Protein AF-A0A956C1G3-F1 (afdb_monomer)

Sequence (113 aa):
MAQVSRRRVLLGAAAVPLWACRDRAPTPSTGAPLPESSEARAVTRVVAAVGTREGAGVKLVRTIGSRELSMVDPFLLLDEMRSSDPRDYEPGFPRHPHRGFETVTYVIAGAVE

Secondary structure (DSSP, 8-state):
-------------------------------PPP----SPPPP------EEEEETTTEEEEE-TTSSSS--BTTB---EE---S-GGGTTT---S----SS------SSS---

Structure (mmCIF, N/CA/C/O backbone):
data_AF-A0A956C1G3-F1
#
_entry.id   AF-A0A956C1G3-F1
#
loop_
_atom_site.group_PDB
_atom_site.id
_atom_site.type_symbol
_atom_site.label_atom_id
_atom_site.label_alt_id
_atom_site.label_comp_id
_atom_site.label_asym_id
_atom_site.label_entity_id
_atom_site.label_seq_id
_atom_site.pdbx_PDB_ins_code
_atom_sit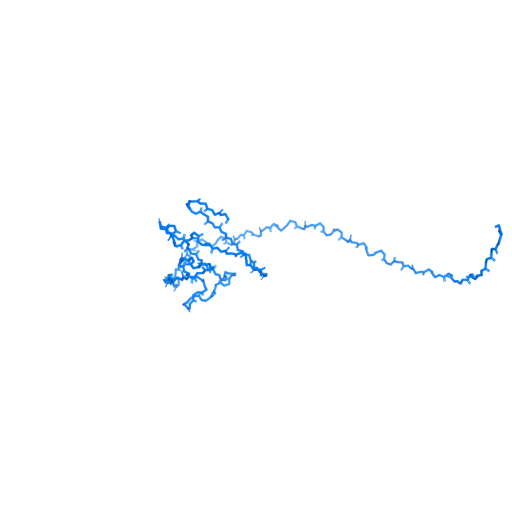e.Cartn_x
_atom_site.Cartn_y
_atom_site.Cartn_z
_atom_site.occupancy
_atom_site.B_iso_or_equiv
_atom_site.auth_seq_id
_atom_site.auth_comp_id
_atom_site.auth_asym_id
_atom_site.auth_atom_id
_atom_site.pdbx_PDB_model_num
ATOM 1 N N . MET A 1 1 ? 40.238 64.559 8.106 1.00 38.50 1 MET A N 1
ATOM 2 C CA . MET A 1 1 ? 40.568 64.914 9.505 1.00 38.50 1 MET A CA 1
ATOM 3 C C . MET A 1 1 ? 39.413 65.727 10.078 1.00 38.50 1 MET A C 1
ATOM 5 O O . MET A 1 1 ? 39.010 66.649 9.389 1.00 38.50 1 MET A O 1
ATOM 9 N N . ALA A 1 2 ? 38.952 65.384 11.296 1.00 36.88 2 ALA A N 1
ATOM 10 C CA . ALA A 1 2 ? 38.057 66.156 12.190 1.00 36.88 2 ALA A CA 1
ATOM 11 C C . ALA A 1 2 ? 36.611 66.427 11.681 1.00 36.88 2 ALA A C 1
ATOM 13 O O . ALA A 1 2 ? 36.400 66.608 10.495 1.00 36.88 2 ALA A O 1
ATOM 14 N N . GLN A 1 3 ? 35.532 66.499 12.469 1.00 34.06 3 GLN A N 1
ATOM 15 C CA . GLN A 1 3 ? 35.232 66.201 13.874 1.00 34.06 3 GLN A CA 1
ATOM 16 C C . GLN A 1 3 ? 33.686 66.185 14.028 1.00 34.06 3 GLN A C 1
ATOM 18 O O . GLN A 1 3 ? 33.016 67.081 13.534 1.00 34.06 3 GLN A O 1
ATOM 23 N N . VAL A 1 4 ? 33.167 65.200 14.770 1.00 36.75 4 VAL A N 1
ATOM 24 C CA . VAL A 1 4 ? 32.222 65.313 15.909 1.00 36.75 4 VAL A CA 1
ATOM 25 C C . VAL A 1 4 ? 30.790 65.893 15.747 1.00 36.75 4 VAL A C 1
ATOM 27 O O . VAL A 1 4 ? 30.563 67.087 15.607 1.00 36.75 4 VAL A O 1
ATOM 30 N N . SER A 1 5 ? 29.857 64.982 16.080 1.00 46.06 5 SER A N 1
ATOM 31 C CA . SER A 1 5 ? 28.678 65.095 16.968 1.00 46.06 5 SER A CA 1
ATOM 32 C C . SER A 1 5 ? 27.379 65.703 16.455 1.00 46.06 5 SER A C 1
ATOM 34 O O . SER A 1 5 ? 27.308 66.880 16.110 1.00 46.06 5 SER A O 1
ATOM 36 N N . ARG A 1 6 ? 26.297 64.937 16.677 1.00 54.62 6 ARG A N 1
ATOM 37 C CA . ARG A 1 6 ? 25.186 65.404 17.521 1.00 54.62 6 ARG A CA 1
ATOM 38 C C . ARG A 1 6 ? 24.296 64.263 18.036 1.00 54.62 6 ARG A C 1
ATOM 40 O O . ARG A 1 6 ? 23.780 63.475 17.259 1.00 54.62 6 ARG A O 1
ATOM 47 N N . ARG A 1 7 ? 24.034 64.354 19.349 1.00 56.62 7 ARG A N 1
ATOM 48 C CA . ARG A 1 7 ? 22.801 63.993 20.090 1.00 56.62 7 ARG A CA 1
ATOM 49 C C . ARG A 1 7 ? 22.728 62.622 20.785 1.00 56.62 7 ARG A C 1
ATOM 51 O O . ARG A 1 7 ? 22.243 61.637 20.251 1.00 56.62 7 ARG A O 1
ATOM 58 N N . ARG A 1 8 ? 23.092 62.669 22.079 1.00 53.91 8 ARG A N 1
ATOM 59 C CA . ARG A 1 8 ? 22.458 61.946 23.202 1.00 53.91 8 ARG A CA 1
ATOM 60 C C . ARG A 1 8 ? 20.942 61.861 23.020 1.00 53.91 8 ARG A C 1
ATOM 62 O O . ARG A 1 8 ? 20.353 62.930 22.905 1.00 53.91 8 ARG A O 1
ATOM 69 N N . VAL A 1 9 ? 20.341 60.682 23.201 1.00 45.88 9 VAL A N 1
ATOM 70 C CA . VAL A 1 9 ? 19.003 60.534 23.802 1.00 45.88 9 VAL A CA 1
ATOM 71 C C . VAL A 1 9 ? 18.894 59.171 24.519 1.00 45.88 9 VAL A C 1
ATOM 73 O O . VAL A 1 9 ? 18.952 58.124 23.892 1.00 45.88 9 VAL A O 1
ATOM 76 N N . LEU A 1 10 ? 18.718 59.282 25.839 1.00 47.81 10 LEU A N 1
ATOM 77 C CA . LEU A 1 10 ? 17.990 58.440 26.802 1.00 47.81 10 LEU A CA 1
ATOM 78 C C . LEU A 1 10 ? 18.461 57.025 27.180 1.00 47.81 10 LEU A C 1
ATOM 80 O O . LEU A 1 10 ? 18.467 56.077 26.403 1.00 47.81 10 LEU A O 1
ATOM 84 N N . LEU A 1 11 ? 18.710 56.922 28.492 1.00 48.53 11 LEU A N 1
ATOM 85 C CA . LEU A 1 11 ? 18.574 55.723 29.304 1.00 48.53 11 LEU A CA 1
ATOM 86 C C . LEU A 1 11 ? 17.220 55.054 29.035 1.00 48.53 11 LEU A C 1
ATOM 88 O O . LEU A 1 11 ? 16.172 55.666 29.226 1.00 48.53 11 LEU A O 1
ATOM 92 N N . GLY A 1 12 ? 17.263 53.772 28.698 1.00 39.66 12 GLY A N 1
ATOM 93 C CA . GLY A 1 12 ? 16.134 52.864 28.799 1.00 39.66 12 GLY A CA 1
ATOM 94 C C . GLY A 1 12 ? 16.645 51.553 29.368 1.00 39.66 12 GLY A C 1
ATOM 95 O O . GLY A 1 12 ? 17.164 50.720 28.632 1.00 39.66 12 GLY A O 1
ATOM 96 N N . ALA A 1 13 ? 16.539 51.385 30.684 1.00 57.41 13 ALA A N 1
ATOM 97 C CA . ALA A 1 13 ? 16.666 50.080 31.312 1.00 57.41 13 ALA A CA 1
ATOM 98 C C . ALA A 1 13 ? 15.433 49.254 30.921 1.00 57.41 13 ALA A C 1
ATOM 100 O O . ALA A 1 13 ? 14.436 49.227 31.635 1.00 57.41 13 ALA A O 1
ATOM 101 N N . ALA A 1 14 ? 15.474 48.627 29.748 1.00 52.16 14 ALA A N 1
ATOM 102 C CA . ALA A 1 14 ? 14.562 47.545 29.430 1.00 52.16 14 ALA A CA 1
ATOM 103 C C . ALA A 1 14 ? 15.202 46.271 29.977 1.00 52.16 14 ALA A C 1
ATOM 105 O O . ALA A 1 14 ? 16.160 45.746 29.409 1.00 52.16 14 ALA A O 1
ATOM 106 N N . ALA A 1 15 ? 14.703 45.814 31.124 1.00 54.88 15 ALA A N 1
ATOM 107 C CA . ALA A 1 15 ? 14.931 44.457 31.580 1.00 54.88 15 ALA A CA 1
ATOM 108 C C . ALA A 1 15 ? 14.485 43.524 30.450 1.00 54.88 15 ALA A C 1
ATOM 110 O O . ALA A 1 15 ? 13.295 43.392 30.178 1.00 54.88 15 ALA A O 1
ATOM 111 N N . VAL A 1 16 ? 15.450 42.938 29.746 1.00 53.09 16 VAL A N 1
ATOM 112 C CA . 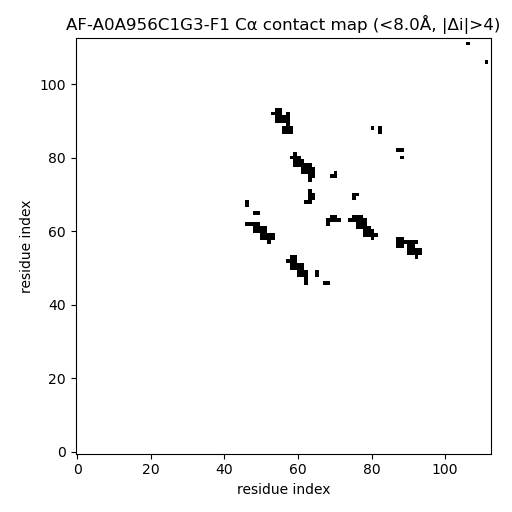VAL A 1 16 ? 15.194 41.828 28.837 1.00 53.09 16 VAL A CA 1
ATOM 113 C C . VAL A 1 16 ? 14.723 40.694 29.741 1.00 53.09 16 VAL A C 1
ATOM 115 O O . VAL A 1 16 ? 15.515 40.253 30.581 1.00 53.09 16 VAL A O 1
ATOM 118 N N . PRO A 1 17 ? 13.469 40.217 29.653 1.00 53.16 17 PRO A N 1
ATOM 119 C CA . PRO A 1 17 ? 13.177 38.925 30.227 1.00 53.16 17 PRO A CA 1
ATOM 120 C C . PRO A 1 17 ? 14.039 37.950 29.433 1.00 53.16 17 PRO A C 1
ATOM 122 O O . PRO A 1 17 ? 13.788 37.685 28.258 1.00 53.16 17 PRO A O 1
ATOM 125 N N . LEU A 1 18 ? 15.113 37.475 30.062 1.00 52.44 18 LEU A N 1
ATOM 126 C CA . LEU A 1 18 ? 15.769 36.244 29.669 1.00 52.44 18 LEU A CA 1
ATOM 127 C C . LEU A 1 18 ? 14.673 35.188 29.732 1.00 52.44 18 LEU A C 1
ATOM 129 O O . LEU A 1 18 ? 14.379 34.628 30.788 1.00 52.44 18 LEU A O 1
ATOM 133 N N . TRP A 1 19 ? 14.017 34.966 28.596 1.00 52.97 19 TRP A N 1
ATOM 134 C CA . TRP A 1 19 ? 13.287 33.746 28.352 1.00 52.97 19 TRP A CA 1
ATOM 135 C C . TRP A 1 19 ? 14.361 32.671 28.333 1.00 52.97 19 TRP A C 1
ATOM 137 O O . TRP A 1 19 ? 1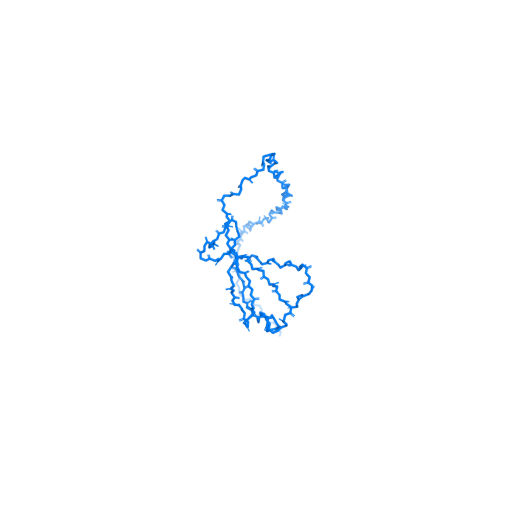4.944 32.355 27.300 1.00 52.97 19 TRP A O 1
ATOM 147 N N . ALA A 1 20 ? 14.709 32.190 29.524 1.00 54.91 20 ALA A N 1
ATOM 148 C CA . ALA A 1 20 ? 15.444 30.962 29.660 1.00 54.91 20 ALA A CA 1
ATOM 149 C C . ALA A 1 20 ? 14.606 29.938 28.897 1.00 54.91 20 ALA A C 1
ATOM 151 O O . ALA A 1 20 ? 13.488 29.612 29.314 1.00 54.91 20 ALA A O 1
ATOM 152 N N . CYS A 1 21 ? 15.116 29.495 27.745 1.00 54.25 21 CYS A N 1
ATOM 153 C CA . CYS A 1 21 ? 14.769 28.195 27.210 1.00 54.25 21 CYS A CA 1
ATOM 154 C C . CYS A 1 21 ? 14.986 27.249 28.376 1.00 54.25 21 CYS A C 1
ATOM 156 O O . CYS A 1 21 ? 16.110 26.929 28.750 1.00 54.25 21 CYS A O 1
ATOM 158 N N . ARG A 1 22 ? 13.891 26.910 29.048 1.00 59.12 22 ARG A N 1
ATOM 159 C CA . ARG A 1 22 ? 13.885 25.805 29.974 1.00 59.12 22 ARG A CA 1
ATOM 160 C C . ARG A 1 22 ? 14.238 24.643 29.068 1.00 59.12 22 ARG A C 1
ATOM 162 O O . ARG A 1 22 ? 13.411 24.276 28.233 1.00 59.12 22 ARG A O 1
ATOM 169 N N . ASP A 1 23 ? 15.463 24.147 29.184 1.00 51.31 23 ASP A N 1
ATOM 170 C CA . ASP A 1 23 ? 15.843 22.848 28.663 1.00 51.31 23 ASP A CA 1
ATOM 171 C C . ASP A 1 23 ? 14.876 21.863 29.310 1.00 51.31 23 ASP A C 1
ATOM 173 O O . ASP A 1 23 ? 15.082 21.349 30.411 1.00 51.31 23 ASP A O 1
ATOM 177 N N . ARG A 1 24 ? 13.720 21.672 28.676 1.00 57.34 24 ARG A N 1
ATOM 178 C CA . ARG A 1 24 ? 12.868 20.546 28.970 1.00 57.34 24 ARG A CA 1
ATOM 179 C C . ARG A 1 24 ? 13.633 19.396 28.355 1.00 57.34 24 ARG A C 1
ATOM 181 O O . ARG A 1 24 ? 13.435 19.077 27.187 1.00 57.34 24 ARG A O 1
ATOM 188 N N . ALA A 1 25 ? 14.557 18.843 29.139 1.00 58.03 25 ALA A N 1
ATOM 189 C CA . ALA A 1 25 ? 15.120 17.541 28.859 1.00 58.03 25 ALA A CA 1
ATOM 190 C C . ALA A 1 25 ? 13.947 16.644 28.433 1.00 58.03 25 ALA A C 1
ATOM 192 O O . ALA A 1 25 ? 12.899 16.687 29.099 1.00 58.03 25 ALA A O 1
ATOM 193 N N . PRO A 1 26 ? 14.056 15.919 27.307 1.00 57.41 26 PRO A N 1
ATOM 194 C CA . PRO A 1 26 ? 13.025 14.974 26.931 1.00 57.41 26 PRO A CA 1
ATOM 195 C C . PRO A 1 26 ? 12.823 14.066 28.139 1.00 57.41 26 PRO A C 1
ATOM 197 O O . PRO A 1 26 ? 13.755 13.414 28.610 1.00 57.41 26 PRO A O 1
ATOM 200 N N . THR A 1 27 ? 11.617 14.096 28.705 1.00 54.41 27 THR A N 1
ATOM 201 C CA . THR A 1 27 ? 11.232 13.042 29.633 1.00 54.41 27 THR A CA 1
ATOM 202 C C . THR A 1 27 ? 11.345 11.764 28.815 1.00 54.41 27 THR A C 1
ATOM 204 O O . THR A 1 27 ? 10.794 11.731 27.711 1.00 54.41 27 THR A O 1
ATOM 207 N N . PRO A 1 28 ? 12.095 10.743 29.265 1.00 54.44 28 PRO A N 1
ATOM 208 C CA . PRO A 1 28 ? 11.984 9.450 28.629 1.00 54.44 28 PRO A CA 1
ATOM 209 C C . PRO A 1 28 ? 10.506 9.095 28.734 1.00 54.44 28 PRO A C 1
ATOM 211 O O . PRO A 1 28 ? 9.971 8.956 29.835 1.00 54.44 28 PRO A O 1
ATOM 214 N N . SER A 1 29 ? 9.815 9.042 27.597 1.00 58.38 29 SER A N 1
ATOM 215 C CA . SER A 1 29 ? 8.535 8.367 27.529 1.00 58.38 29 SER A CA 1
ATOM 216 C C . SER A 1 29 ? 8.864 6.908 27.801 1.00 58.38 29 SER A C 1
ATOM 218 O O . SER A 1 29 ? 9.155 6.141 26.885 1.00 58.38 29 SER A O 1
ATOM 220 N N . THR A 1 30 ? 8.919 6.539 29.078 1.00 59.62 30 THR A N 1
ATOM 221 C CA . THR A 1 30 ? 8.741 5.162 29.497 1.00 59.62 30 THR A CA 1
ATOM 222 C C . THR A 1 30 ? 7.406 4.782 28.891 1.00 59.62 30 THR A C 1
ATOM 224 O O . THR A 1 30 ? 6.365 5.226 29.377 1.00 59.62 30 THR A O 1
ATOM 227 N N . GLY A 1 31 ? 7.444 4.100 27.744 1.00 60.00 31 GLY A N 1
ATOM 228 C CA . GLY A 1 31 ? 6.249 3.566 27.120 1.00 60.00 31 GLY A CA 1
ATOM 229 C C . GLY A 1 31 ? 5.531 2.800 28.212 1.00 60.00 31 GLY A C 1
ATOM 230 O O . GLY A 1 31 ? 6.105 1.874 28.787 1.00 60.00 31 GLY A O 1
ATOM 231 N N . ALA A 1 32 ? 4.340 3.266 28.584 1.00 62.22 32 ALA A N 1
ATOM 232 C CA . ALA A 1 32 ? 3.502 2.513 29.494 1.00 62.22 32 ALA A CA 1
ATOM 233 C C . ALA A 1 32 ? 3.421 1.083 28.935 1.00 62.22 32 ALA A C 1
ATOM 235 O O . ALA A 1 32 ? 3.286 0.943 27.712 1.00 62.22 32 ALA A O 1
ATOM 236 N N . PRO A 1 33 ? 3.554 0.040 29.773 1.00 62.91 33 PRO A N 1
ATOM 237 C CA . PRO A 1 33 ? 3.393 -1.327 29.310 1.00 62.91 33 PRO A CA 1
ATOM 238 C C . PRO A 1 33 ? 2.088 -1.406 28.523 1.00 62.91 33 PRO A C 1
ATOM 240 O O . PRO A 1 33 ? 1.043 -0.971 29.020 1.00 62.91 33 PRO A O 1
ATOM 243 N N . LEU A 1 34 ? 2.158 -1.879 27.275 1.00 67.12 34 LEU A N 1
ATOM 244 C CA . LEU A 1 34 ? 0.948 -2.143 26.508 1.00 67.12 34 LEU A CA 1
ATOM 245 C C . LEU A 1 34 ? 0.086 -3.078 27.364 1.00 67.12 34 LEU A C 1
ATOM 247 O O . LEU A 1 34 ? 0.636 -4.012 27.948 1.00 67.12 34 LEU A O 1
ATOM 251 N N . PRO A 1 35 ? -1.223 -2.818 27.511 1.00 65.25 35 PRO A N 1
ATOM 252 C CA . PRO A 1 35 ? -2.071 -3.667 28.328 1.00 65.25 35 PRO A CA 1
ATOM 253 C C . PRO A 1 35 ? -1.968 -5.101 27.803 1.00 65.25 35 PRO A C 1
ATOM 255 O O . PRO A 1 35 ? -2.397 -5.385 26.684 1.00 65.25 35 PRO A O 1
ATOM 258 N N . GLU A 1 36 ? -1.374 -5.993 28.595 1.00 67.69 36 GLU A N 1
ATOM 259 C CA . GLU A 1 36 ? -1.320 -7.417 28.281 1.00 67.69 36 GLU A CA 1
ATOM 260 C C . GLU A 1 36 ? -2.720 -8.003 28.492 1.00 67.69 36 GLU A C 1
ATOM 262 O O . GLU A 1 36 ? -3.061 -8.523 29.552 1.00 67.69 36 GLU A O 1
ATOM 267 N N . SER A 1 37 ? -3.587 -7.852 27.487 1.00 71.56 37 SER A N 1
ATOM 268 C CA . SER A 1 37 ? -4.874 -8.540 27.463 1.00 71.56 37 SER A CA 1
ATOM 269 C C . SER A 1 37 ? -4.624 -10.013 27.145 1.00 71.56 37 SER A C 1
ATOM 271 O O . SER A 1 37 ? -4.289 -10.348 26.010 1.00 71.56 37 SER A O 1
ATOM 273 N N . SER A 1 38 ? -4.787 -10.888 28.140 1.00 74.25 38 SER A N 1
ATOM 274 C CA . SER A 1 38 ? -4.563 -12.337 28.018 1.00 74.25 38 SER A CA 1
ATOM 275 C C . SER A 1 38 ? -5.672 -13.088 27.271 1.00 74.25 38 SER A C 1
ATOM 277 O O . SER A 1 38 ? -5.618 -14.311 27.166 1.00 74.25 38 SER A O 1
ATOM 279 N N . GLU A 1 39 ? -6.691 -12.389 26.771 1.00 84.69 39 GLU A N 1
ATOM 280 C CA . GLU A 1 39 ? -7.744 -12.975 25.943 1.00 84.69 39 GLU A CA 1
ATOM 281 C C . GLU A 1 39 ? -7.505 -12.641 24.470 1.00 84.69 39 GLU A C 1
ATOM 283 O O . GLU A 1 39 ? -7.272 -11.487 24.095 1.00 84.69 39 GLU A O 1
ATOM 288 N N . ALA A 1 40 ? -7.564 -13.665 23.617 1.00 88.50 40 ALA A N 1
ATOM 289 C CA . ALA A 1 40 ? -7.441 -13.485 22.180 1.00 88.50 40 ALA A CA 1
ATOM 290 C C . ALA A 1 40 ? -8.619 -12.652 21.658 1.00 88.50 40 ALA A C 1
ATOM 292 O O . ALA A 1 40 ? -9.786 -12.975 21.888 1.00 88.50 40 ALA A O 1
ATOM 293 N N . ARG A 1 41 ? -8.322 -11.583 20.916 1.00 91.44 41 ARG A N 1
ATOM 294 C CA . ARG A 1 41 ? -9.358 -10.781 20.260 1.00 91.44 41 ARG A CA 1
ATOM 295 C C . ARG A 1 41 ? -10.025 -11.610 19.162 1.00 91.44 41 ARG A C 1
ATOM 297 O O . ARG A 1 41 ? -9.341 -12.157 18.299 1.00 91.44 41 ARG A O 1
ATOM 304 N N . ALA A 1 42 ? -11.354 -11.669 19.173 1.00 94.31 42 ALA A N 1
ATOM 305 C CA . ALA A 1 42 ? -12.113 -12.300 18.100 1.00 94.31 42 ALA A CA 1
ATOM 306 C C . ALA A 1 42 ? -12.058 -11.454 16.817 1.00 94.31 42 ALA A C 1
ATOM 308 O O . ALA A 1 42 ? -12.103 -10.222 16.864 1.00 94.31 42 ALA A O 1
ATOM 309 N N . VAL A 1 43 ? -12.000 -12.119 15.660 1.00 95.12 43 VAL A N 1
ATOM 310 C CA . VAL A 1 43 ? -12.108 -11.454 14.355 1.00 95.12 43 VAL A CA 1
ATOM 311 C C . VAL A 1 43 ? -13.539 -10.957 14.177 1.00 95.12 43 VAL A C 1
ATOM 313 O O . VAL A 1 43 ? -14.477 -11.748 14.146 1.00 95.12 43 VAL A O 1
ATOM 316 N N . THR A 1 44 ? -13.711 -9.645 14.045 1.00 94.62 44 THR A N 1
ATOM 317 C CA . THR A 1 44 ? -15.033 -9.026 13.862 1.00 94.62 44 THR A CA 1
ATOM 318 C C . THR A 1 44 ? -15.451 -8.957 12.397 1.00 94.62 44 THR A C 1
ATOM 320 O O . THR A 1 44 ? -16.643 -8.971 12.095 1.00 94.62 44 THR A O 1
ATOM 323 N N . ARG A 1 45 ? -14.484 -8.870 11.476 1.00 94.12 45 ARG A N 1
ATOM 324 C CA . ARG A 1 45 ? -14.733 -8.783 10.036 1.00 94.12 45 ARG A CA 1
ATOM 325 C C . ARG A 1 45 ? -13.532 -9.274 9.236 1.00 94.12 45 ARG A C 1
ATOM 327 O O . ARG A 1 45 ? -12.395 -8.976 9.586 1.00 94.12 45 ARG A O 1
ATOM 334 N N . VAL A 1 46 ? -13.807 -9.961 8.131 1.00 95.50 46 VAL A N 1
ATOM 335 C CA . VAL A 1 46 ? -12.824 -10.309 7.097 1.00 95.50 46 VAL A CA 1
ATOM 336 C C . VAL A 1 46 ? -13.197 -9.537 5.837 1.00 95.50 46 VAL A C 1
ATOM 338 O O . VAL A 1 46 ? -14.362 -9.530 5.447 1.00 95.50 46 VAL A O 1
ATOM 341 N N . VAL A 1 47 ? -12.228 -8.849 5.242 1.00 95.75 47 VAL A N 1
ATOM 342 C CA . VAL A 1 47 ? -12.409 -8.010 4.050 1.00 95.75 47 VAL A CA 1
ATOM 343 C C . VAL A 1 47 ? -11.441 -8.506 2.987 1.00 95.75 47 VAL A C 1
ATOM 345 O O . VAL A 1 47 ? -10.274 -8.753 3.294 1.00 95.75 47 VAL A O 1
ATOM 348 N N . ALA A 1 48 ? -11.918 -8.676 1.755 1.00 96.31 48 ALA A N 1
ATOM 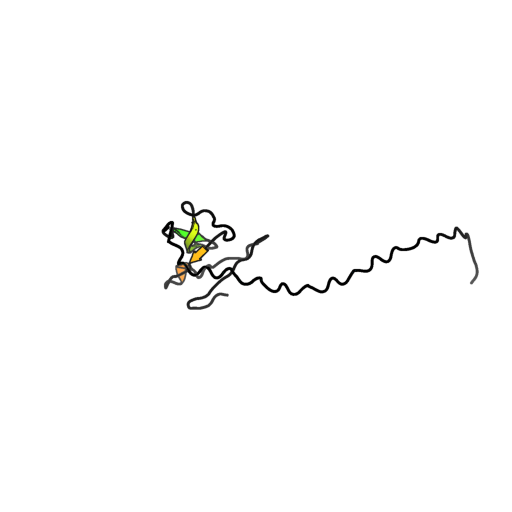349 C CA . ALA A 1 48 ? -11.062 -9.074 0.646 1.00 96.31 48 ALA A CA 1
ATOM 350 C C . ALA A 1 48 ? -10.254 -7.872 0.135 1.00 96.31 48 ALA A C 1
ATOM 352 O O . ALA A 1 48 ? -10.784 -6.769 0.001 1.00 96.31 48 ALA A O 1
ATOM 353 N N . ALA A 1 49 ? -8.977 -8.090 -0.179 1.00 96.88 49 ALA A N 1
ATOM 354 C CA . ALA A 1 49 ? -8.167 -7.077 -0.844 1.00 96.88 49 ALA A CA 1
ATOM 355 C C . ALA A 1 49 ? -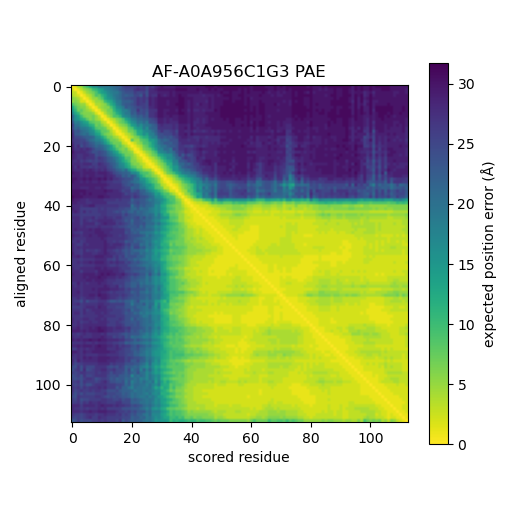8.640 -6.880 -2.294 1.00 96.88 49 ALA A C 1
ATOM 357 O O . ALA A 1 49 ? -9.040 -7.832 -2.969 1.00 96.88 49 ALA A O 1
ATOM 358 N N . VAL A 1 50 ? -8.571 -5.645 -2.787 1.00 97.44 50 VAL A N 1
ATOM 359 C CA . VAL A 1 50 ? -9.059 -5.267 -4.118 1.00 97.44 50 VAL A CA 1
ATOM 360 C C . VAL A 1 50 ? -7.886 -4.914 -5.027 1.00 97.44 50 VAL A C 1
ATOM 362 O O . VAL A 1 50 ? -7.048 -4.078 -4.684 1.00 97.44 50 VAL A O 1
ATOM 365 N N . GLY A 1 51 ? -7.836 -5.528 -6.212 1.00 97.88 51 GLY A N 1
ATOM 366 C CA . GLY A 1 51 ? -6.837 -5.206 -7.233 1.00 97.88 51 GLY A CA 1
ATOM 367 C C . GLY A 1 51 ? -6.921 -3.738 -7.660 1.00 97.88 51 GLY A C 1
ATOM 368 O O . GLY A 1 51 ? -7.988 -3.257 -8.034 1.00 97.88 51 GLY A O 1
ATOM 369 N N . THR A 1 52 ? -5.793 -3.036 -7.599 1.00 97.56 52 THR A N 1
ATOM 370 C CA . THR A 1 52 ? -5.684 -1.588 -7.825 1.00 97.56 52 THR A CA 1
ATOM 371 C C . THR A 1 52 ? -4.446 -1.276 -8.673 1.00 97.56 52 THR A C 1
ATOM 373 O O . THR A 1 52 ? -3.533 -2.097 -8.799 1.00 97.56 52 THR A O 1
ATOM 376 N N . ARG A 1 53 ? -4.434 -0.093 -9.298 1.00 97.38 53 ARG A N 1
ATOM 377 C CA . ARG A 1 53 ? -3.272 0.454 -10.002 1.00 97.38 53 ARG A CA 1
ATOM 378 C C . ARG A 1 53 ? -2.892 1.806 -9.420 1.00 97.38 53 ARG A C 1
ATOM 380 O O . ARG A 1 53 ? -3.775 2.637 -9.241 1.00 97.38 53 ARG A O 1
ATOM 387 N N . GLU A 1 54 ? -1.605 2.020 -9.180 1.00 97.00 54 GLU A N 1
ATOM 388 C CA . GLU A 1 54 ? -1.067 3.261 -8.610 1.00 97.00 54 GLU A CA 1
ATOM 389 C C . GLU A 1 54 ? 0.215 3.707 -9.324 1.00 97.00 54 GLU A C 1
ATOM 391 O O . GLU A 1 54 ? 0.781 2.980 -10.145 1.00 97.00 54 GLU A O 1
ATOM 396 N N . GLY A 1 55 ? 0.672 4.925 -9.025 1.00 95.75 55 GLY A N 1
ATOM 397 C CA . GLY A 1 55 ? 1.912 5.471 -9.578 1.00 95.75 55 GLY A CA 1
ATOM 398 C C . GLY A 1 55 ? 1.904 5.484 -11.108 1.00 95.75 55 GLY A C 1
ATOM 399 O O . GLY A 1 55 ? 0.942 5.929 -11.734 1.00 95.75 55 GLY A O 1
ATOM 400 N N . ALA A 1 56 ? 2.964 4.959 -11.721 1.00 96.88 56 ALA A N 1
ATOM 401 C CA . ALA A 1 56 ? 3.067 4.820 -13.173 1.00 96.88 56 ALA A CA 1
ATOM 402 C C . ALA A 1 56 ? 2.395 3.534 -13.714 1.00 96.88 56 ALA A C 1
ATOM 404 O O . ALA A 1 56 ? 2.808 2.990 -14.735 1.00 96.88 56 ALA A O 1
ATOM 405 N N . GLY A 1 57 ? 1.341 3.047 -13.045 1.00 96.81 57 GLY A N 1
ATOM 406 C CA . GLY A 1 57 ? 0.546 1.888 -13.469 1.00 96.81 57 GLY A CA 1
ATOM 407 C C . GLY A 1 57 ? 0.856 0.582 -12.733 1.00 96.81 57 GLY A C 1
ATOM 408 O O . GLY A 1 57 ? 0.396 -0.478 -13.181 1.00 96.81 57 GLY A O 1
ATOM 409 N N . VAL A 1 58 ? 1.582 0.668 -11.614 1.00 97.50 58 VAL A N 1
ATOM 410 C CA . VAL A 1 58 ? 1.960 -0.456 -10.751 1.00 97.50 58 VAL A CA 1
ATOM 411 C C . VAL A 1 58 ? 0.714 -1.200 -10.293 1.00 97.50 58 VAL A C 1
ATOM 413 O O . VAL A 1 58 ? -0.219 -0.582 -9.782 1.00 97.50 58 VAL A O 1
ATOM 416 N N . LYS A 1 59 ? 0.686 -2.522 -10.474 1.00 97.94 59 LYS A N 1
ATOM 417 C CA . LYS A 1 59 ? -0.384 -3.383 -9.963 1.00 97.94 59 LYS A CA 1
ATOM 418 C C . LYS A 1 59 ? -0.116 -3.740 -8.506 1.00 97.94 59 LYS A C 1
ATOM 420 O O . LYS A 1 59 ? 0.967 -4.202 -8.158 1.00 97.94 59 LYS A O 1
ATOM 425 N N . LEU A 1 60 ? -1.141 -3.595 -7.680 1.00 97.62 60 LEU A N 1
ATOM 426 C CA . LEU A 1 60 ? -1.116 -3.965 -6.270 1.00 97.62 60 LEU A CA 1
ATOM 427 C C . LEU A 1 60 ? -2.501 -4.422 -5.814 1.00 97.62 60 LEU A C 1
ATOM 429 O O . LEU A 1 60 ? -3.484 -4.287 -6.550 1.00 97.62 60 LEU A O 1
ATOM 433 N N . VAL A 1 61 ? -2.596 -4.954 -4.600 1.00 98.00 61 VAL A N 1
ATOM 434 C CA 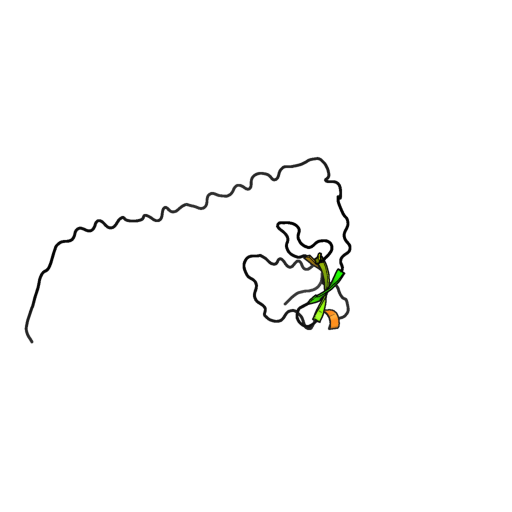. VAL A 1 61 ? -3.881 -5.213 -3.941 1.00 98.00 61 VAL A CA 1
ATOM 435 C C . VAL A 1 61 ? -4.011 -4.329 -2.705 1.00 98.00 61 VAL A C 1
ATOM 437 O O . VAL A 1 61 ? -3.095 -4.255 -1.891 1.00 98.00 61 VAL A O 1
ATOM 440 N N . ARG A 1 62 ? -5.148 -3.641 -2.579 1.00 98.19 62 ARG A N 1
ATOM 441 C CA . ARG A 1 62 ? -5.437 -2.697 -1.493 1.00 98.19 62 ARG A CA 1
ATOM 442 C C . ARG A 1 62 ? -6.442 -3.286 -0.515 1.00 98.19 62 ARG A C 1
ATOM 444 O O . ARG A 1 62 ? -7.499 -3.753 -0.939 1.00 98.19 62 ARG A O 1
ATOM 451 N N . THR A 1 63 ? -6.153 -3.190 0.782 1.00 97.50 63 THR A N 1
ATOM 452 C CA . THR A 1 63 ? -7.073 -3.605 1.856 1.00 97.50 63 THR A CA 1
ATOM 453 C C . THR A 1 63 ? -7.636 -2.394 2.604 1.00 97.50 63 THR A C 1
ATOM 455 O O . THR A 1 63 ? -8.813 -2.065 2.432 1.00 97.50 63 THR A O 1
ATOM 458 N N . ILE A 1 64 ? -6.813 -1.700 3.402 1.00 97.88 64 ILE A N 1
ATOM 459 C CA . ILE A 1 64 ? -7.200 -0.442 4.069 1.00 97.88 64 ILE A CA 1
ATOM 460 C C . ILE A 1 64 ? -7.142 0.687 3.029 1.00 97.88 64 ILE A C 1
ATOM 462 O O . ILE A 1 64 ? -6.210 0.734 2.229 1.00 97.88 64 ILE A O 1
ATOM 466 N N . GLY A 1 65 ? -8.140 1.571 3.021 1.00 96.56 65 GLY A N 1
ATOM 467 C CA . GLY A 1 65 ? -8.327 2.598 1.989 1.00 96.56 65 GLY A CA 1
ATOM 468 C C . GLY A 1 65 ? -9.218 2.141 0.826 1.00 96.56 65 GLY A C 1
ATOM 469 O O . GLY A 1 65 ? -9.421 2.887 -0.131 1.00 96.56 65 GLY A O 1
ATOM 470 N N . SER A 1 66 ? -9.758 0.919 0.888 1.00 96.12 66 SER A N 1
ATOM 471 C CA . SER A 1 66 ? -10.746 0.408 -0.070 1.00 96.12 66 SER A CA 1
ATOM 472 C C . SER A 1 66 ? -12.162 0.900 0.261 1.00 96.12 66 SER A C 1
ATOM 474 O O . SER A 1 66 ? -12.423 1.436 1.337 1.00 96.12 66 SER A O 1
ATOM 476 N N . ARG A 1 67 ? -13.126 0.672 -0.641 1.00 94.75 67 ARG A N 1
ATOM 477 C CA . ARG A 1 67 ? -14.540 1.002 -0.381 1.00 94.75 67 ARG A CA 1
ATOM 478 C C . ARG A 1 67 ? -15.116 0.235 0.817 1.00 94.75 67 ARG A C 1
ATOM 480 O O . ARG A 1 67 ? -15.961 0.773 1.524 1.00 94.75 67 ARG A O 1
ATOM 487 N N . GLU A 1 68 ? -14.689 -1.010 1.028 1.00 94.62 68 GLU A N 1
ATOM 488 C CA . GLU A 1 68 ? -15.192 -1.857 2.119 1.00 94.62 68 GLU A CA 1
ATOM 489 C C . GLU A 1 68 ? -14.535 -1.528 3.466 1.00 94.62 68 GLU A C 1
ATOM 491 O O . GLU A 1 68 ? -15.176 -1.639 4.515 1.00 94.62 68 GLU A O 1
ATOM 496 N N . LEU A 1 69 ? -13.272 -1.094 3.455 1.00 96.19 69 LEU A N 1
ATOM 497 C CA . LEU A 1 69 ? -12.503 -0.718 4.640 1.00 96.19 69 LEU A CA 1
ATOM 498 C C . LEU A 1 69 ? -11.739 0.584 4.372 1.00 96.19 69 LEU A C 1
ATOM 500 O O . LEU A 1 69 ? -10.539 0.575 4.104 1.00 96.19 69 LEU A O 1
ATOM 504 N N . SER A 1 70 ? -12.450 1.709 4.436 1.00 94.50 70 SER A N 1
ATOM 505 C CA . SER A 1 70 ? -11.917 3.018 4.035 1.00 94.50 70 SER A CA 1
ATOM 506 C C . SER A 1 70 ? -10.817 3.552 4.948 1.00 94.50 70 SER A C 1
ATOM 508 O O . SER A 1 70 ? -9.954 4.284 4.485 1.00 94.50 70 SER A O 1
ATOM 510 N N . MET A 1 71 ? -10.856 3.221 6.239 1.00 92.75 71 MET A N 1
ATOM 511 C CA . MET A 1 71 ? -9.886 3.664 7.241 1.00 92.75 71 MET A CA 1
ATOM 512 C C . MET A 1 71 ? -9.983 2.763 8.471 1.00 92.75 71 MET A C 1
ATOM 514 O O . MET A 1 71 ? -11.073 2.297 8.812 1.00 92.75 71 MET A O 1
ATOM 518 N N . VAL A 1 72 ? -8.859 2.555 9.154 1.00 95.94 72 VAL A N 1
ATOM 519 C CA . VAL A 1 72 ? -8.810 1.937 10.482 1.00 95.94 72 VAL A CA 1
ATOM 520 C C . VAL A 1 72 ? -7.870 2.770 11.332 1.00 95.94 72 VAL A C 1
ATOM 522 O O . VAL A 1 72 ? -6.683 2.491 11.330 1.00 95.94 72 VAL A O 1
ATOM 525 N N . ASP A 1 73 ? -8.376 3.793 12.021 1.00 95.88 73 ASP A N 1
ATOM 526 C CA . ASP A 1 73 ? -7.563 4.691 12.858 1.00 95.88 73 ASP A CA 1
ATOM 527 C C . ASP A 1 73 ? -6.578 3.895 13.747 1.00 95.88 73 ASP A C 1
ATOM 529 O O . ASP A 1 73 ? -7.028 2.999 14.475 1.00 95.88 73 ASP A O 1
ATOM 533 N N . PRO A 1 74 ? -5.250 4.136 13.665 1.00 96.12 74 PRO A N 1
ATOM 534 C CA . PRO A 1 74 ? -4.531 5.225 12.963 1.00 96.12 74 PRO A CA 1
ATOM 535 C C . PRO A 1 74 ? -4.035 4.923 11.535 1.00 96.12 74 PRO A C 1
ATOM 537 O O . PRO A 1 74 ? -3.316 5.719 10.933 1.00 96.12 74 PRO A O 1
ATOM 540 N N . PHE A 1 75 ? -4.392 3.778 10.968 1.00 97.56 75 PHE A N 1
ATOM 541 C CA . PHE A 1 75 ? -3.998 3.328 9.636 1.00 97.56 75 PHE A CA 1
ATOM 542 C C . PHE A 1 75 ? -4.907 3.885 8.534 1.00 97.56 75 PHE A C 1
ATOM 544 O O . PHE A 1 75 ? -6.128 3.689 8.518 1.00 97.56 75 PHE A O 1
ATOM 551 N N . LEU A 1 76 ? -4.275 4.542 7.563 1.00 97.31 76 LEU A N 1
ATOM 552 C CA . LEU A 1 76 ? -4.955 5.181 6.438 1.00 97.31 76 LEU A CA 1
ATOM 553 C C . LEU A 1 76 ? -5.047 4.271 5.210 1.00 97.31 76 LEU A C 1
ATOM 555 O O . LEU A 1 76 ? -6.038 4.316 4.487 1.00 97.31 76 LEU A O 1
ATOM 559 N N . LEU A 1 77 ? -4.013 3.466 4.961 1.00 97.69 77 LEU A N 1
ATOM 560 C CA . LEU A 1 77 ? -3.856 2.717 3.720 1.00 97.69 77 LEU A CA 1
ATOM 561 C C . LEU A 1 77 ? -2.953 1.500 3.940 1.00 97.69 77 LEU A C 1
ATOM 563 O O . LEU A 1 77 ? -1.988 1.574 4.700 1.00 97.69 77 LEU A O 1
ATOM 567 N N . LEU A 1 78 ? -3.279 0.384 3.286 1.00 97.94 78 LEU A N 1
ATOM 568 C CA . LEU A 1 78 ? -2.441 -0.813 3.262 1.00 97.94 78 LEU A CA 1
ATOM 569 C C . LEU A 1 78 ? -2.514 -1.460 1.882 1.00 97.94 78 LEU A C 1
ATOM 571 O O . LEU A 1 78 ? -3.566 -1.986 1.503 1.00 97.94 78 LEU A O 1
ATOM 575 N N . ASP A 1 79 ? -1.372 -1.457 1.203 1.00 98.06 79 ASP A N 1
ATOM 576 C CA . ASP A 1 79 ? -1.180 -2.049 -0.114 1.00 98.06 79 ASP A CA 1
ATOM 577 C C . ASP A 1 79 ? -0.169 -3.198 -0.039 1.00 98.06 79 ASP A C 1
ATOM 579 O O . ASP A 1 79 ? 0.868 -3.092 0.616 1.00 98.06 79 ASP A O 1
ATOM 583 N N . GLU A 1 80 ? -0.456 -4.289 -0.746 1.00 97.69 80 GLU A N 1
ATOM 584 C CA . GLU A 1 80 ? 0.500 -5.361 -1.013 1.00 97.69 80 GLU A CA 1
ATOM 585 C C . GLU A 1 80 ? 0.884 -5.340 -2.495 1.00 97.69 80 GLU A C 1
ATOM 587 O O . GLU A 1 80 ? 0.043 -5.461 -3.390 1.00 97.69 80 GLU A O 1
ATOM 592 N N . MET A 1 81 ? 2.185 -5.215 -2.750 1.00 96.19 81 MET A N 1
ATOM 593 C CA . MET A 1 81 ? 2.778 -5.357 -4.075 1.00 96.19 81 MET A CA 1
ATOM 594 C C . MET A 1 81 ? 3.410 -6.740 -4.182 1.00 96.19 81 MET A C 1
ATOM 596 O O . MET A 1 81 ? 4.377 -7.053 -3.488 1.00 96.19 81 MET A O 1
ATOM 600 N N . ARG A 1 82 ? 2.856 -7.577 -5.058 1.00 95.12 82 ARG A N 1
ATOM 601 C CA . ARG A 1 82 ? 3.362 -8.921 -5.334 1.00 95.12 82 ARG A CA 1
ATOM 602 C C . ARG A 1 82 ? 3.119 -9.253 -6.796 1.00 95.12 82 ARG A C 1
ATOM 604 O O . ARG A 1 82 ? 1.977 -9.430 -7.207 1.00 95.12 82 ARG A O 1
ATOM 611 N N . SER A 1 83 ? 4.187 -9.378 -7.571 1.00 94.56 83 SER A N 1
ATOM 612 C CA . SER A 1 83 ? 4.122 -9.930 -8.923 1.00 94.56 83 SER A CA 1
ATOM 613 C C . SER A 1 83 ? 5.448 -10.585 -9.291 1.00 94.56 83 SER A C 1
ATOM 615 O O . SER A 1 83 ? 6.504 -10.183 -8.808 1.00 94.56 83 SER A O 1
ATOM 617 N N . SER A 1 84 ? 5.379 -11.608 -10.139 1.00 94.56 84 SER A N 1
ATOM 618 C CA . SER A 1 84 ? 6.539 -12.209 -10.803 1.00 94.56 84 SER A CA 1
ATOM 619 C C . SER A 1 84 ? 6.809 -11.599 -12.182 1.00 94.56 84 SER A C 1
ATOM 621 O O . SER A 1 84 ? 7.801 -11.954 -12.810 1.00 94.56 84 SER A O 1
ATOM 623 N N . ASP A 1 85 ? 5.917 -10.740 -12.684 1.00 96.81 85 ASP A N 1
ATOM 624 C CA . ASP A 1 85 ? 6.061 -10.051 -13.967 1.00 96.81 85 ASP A CA 1
ATOM 625 C C . ASP A 1 85 ? 6.589 -8.626 -13.733 1.00 96.81 85 ASP A C 1
ATOM 627 O O . ASP A 1 85 ? 5.858 -7.803 -13.174 1.00 96.81 85 ASP A O 1
ATOM 631 N N . PRO A 1 86 ? 7.818 -8.296 -14.173 1.00 95.00 86 PRO A N 1
ATOM 632 C CA . PRO A 1 86 ? 8.392 -6.962 -14.003 1.00 95.00 86 PRO A CA 1
ATOM 633 C C . PRO A 1 86 ? 7.511 -5.839 -14.545 1.00 95.00 86 PRO A C 1
ATOM 635 O O . PRO A 1 86 ? 7.431 -4.770 -13.946 1.00 95.00 86 PRO A O 1
ATOM 638 N N . ARG A 1 87 ? 6.753 -6.100 -15.617 1.00 96.44 87 ARG A N 1
ATOM 639 C CA . ARG A 1 87 ? 5.867 -5.108 -16.247 1.00 96.44 87 ARG A CA 1
ATOM 640 C C . ARG A 1 87 ? 4.766 -4.612 -15.312 1.00 96.44 87 ARG A C 1
ATOM 642 O O . ARG A 1 87 ? 4.152 -3.582 -15.583 1.00 96.44 87 ARG A O 1
ATOM 649 N N . ASP A 1 88 ? 4.497 -5.343 -14.234 1.00 96.75 88 ASP A N 1
ATOM 650 C CA . ASP A 1 88 ? 3.491 -4.981 -13.247 1.00 96.75 88 ASP A CA 1
ATOM 651 C C . ASP A 1 88 ? 3.986 -3.968 -12.213 1.00 96.75 88 ASP A C 1
ATOM 653 O O . ASP A 1 88 ? 3.143 -3.376 -11.545 1.00 96.75 88 ASP A O 1
ATOM 657 N N . TYR A 1 89 ? 5.298 -3.757 -12.057 1.00 94.94 89 TYR A N 1
ATOM 658 C CA . TYR A 1 89 ? 5.843 -2.882 -11.008 1.00 94.94 89 TYR A CA 1
ATOM 659 C C . TYR A 1 89 ? 7.032 -2.013 -11.430 1.00 94.94 89 TYR A C 1
ATOM 661 O O . TYR A 1 89 ? 7.273 -0.994 -10.792 1.00 94.94 89 TYR A O 1
ATOM 669 N N . GLU A 1 90 ? 7.745 -2.363 -12.499 1.00 94.62 90 GLU A N 1
ATOM 670 C CA . GLU A 1 90 ? 8.936 -1.658 -12.989 1.00 94.62 90 GLU A CA 1
ATOM 671 C C . GLU A 1 90 ? 8.725 -0.155 -13.258 1.00 94.62 90 GLU A C 1
ATOM 673 O O . GLU A 1 90 ? 9.624 0.620 -12.932 1.00 94.62 90 GLU A O 1
ATOM 678 N N . PRO A 1 91 ? 7.555 0.321 -13.747 1.00 94.94 91 PRO A N 1
ATOM 679 C CA . PRO A 1 91 ? 7.307 1.761 -13.867 1.00 94.94 91 PRO A CA 1
ATOM 680 C C . PRO A 1 91 ? 7.352 2.515 -12.526 1.00 94.94 91 PRO A C 1
ATOM 682 O O . PRO A 1 91 ? 7.601 3.721 -12.497 1.00 94.94 91 PRO A O 1
ATOM 685 N N . GLY A 1 92 ? 7.097 1.807 -11.423 1.00 95.81 92 GLY A N 1
ATOM 686 C CA . GLY A 1 92 ? 7.257 2.295 -10.063 1.00 95.81 92 GLY A CA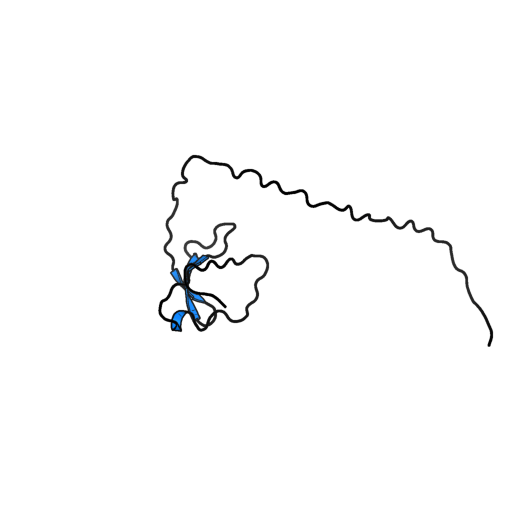 1
ATOM 687 C C . GLY A 1 92 ? 6.363 3.475 -9.687 1.00 95.81 92 GLY A C 1
ATOM 688 O O . GLY A 1 92 ? 5.293 3.730 -10.253 1.00 95.81 92 GLY A O 1
ATOM 689 N N . PHE A 1 93 ? 6.835 4.208 -8.684 1.00 96.75 93 PHE A N 1
ATOM 690 C CA . PHE A 1 93 ? 6.187 5.398 -8.156 1.00 96.75 93 PHE A CA 1
ATOM 691 C C . PHE A 1 93 ? 7.096 6.602 -8.414 1.00 96.75 93 PHE A C 1
ATOM 693 O O . PHE A 1 93 ? 8.047 6.820 -7.660 1.00 96.75 93 PHE A O 1
ATOM 700 N N . PRO A 1 94 ? 6.830 7.408 -9.461 1.00 96.19 94 PRO A N 1
ATOM 701 C CA . PRO A 1 94 ? 7.567 8.645 -9.702 1.00 96.19 94 PRO A CA 1
ATOM 702 C C . PRO A 1 94 ? 7.534 9.561 -8.476 1.00 96.19 94 PRO A C 1
ATOM 704 O O . PRO A 1 94 ? 6.665 9.420 -7.615 1.00 96.19 94 PRO A O 1
ATOM 707 N N . ARG A 1 95 ? 8.444 10.540 -8.404 1.00 96.62 95 ARG A N 1
ATOM 708 C CA . ARG A 1 95 ? 8.476 11.510 -7.296 1.00 96.62 95 ARG A CA 1
ATOM 709 C C . ARG A 1 95 ? 7.083 12.096 -7.036 1.00 96.62 95 ARG A C 1
ATOM 711 O O . ARG A 1 95 ? 6.522 12.762 -7.902 1.00 96.62 95 ARG A O 1
ATOM 718 N N . HIS A 1 96 ? 6.571 11.884 -5.828 1.00 97.00 96 HIS A N 1
ATOM 719 C CA . HIS A 1 96 ? 5.276 12.389 -5.383 1.00 97.00 96 HIS A CA 1
ATOM 720 C C . HIS A 1 96 ? 5.354 12.841 -3.912 1.00 97.00 96 HIS A C 1
ATOM 722 O O . HIS A 1 96 ? 6.154 12.300 -3.145 1.00 97.00 96 HIS A O 1
ATOM 728 N N . PRO A 1 97 ? 4.593 13.876 -3.514 1.00 97.75 97 PRO A N 1
ATOM 729 C CA . PRO A 1 97 ? 4.656 14.424 -2.164 1.00 97.75 97 PRO A CA 1
ATOM 730 C C . PRO A 1 97 ? 3.813 13.624 -1.160 1.00 97.75 97 PRO A C 1
ATOM 732 O O . PRO A 1 97 ? 2.763 13.092 -1.508 1.00 97.75 97 PRO A O 1
ATOM 735 N N . HIS A 1 98 ? 4.226 13.666 0.112 1.00 97.62 98 HIS A N 1
ATOM 736 C CA . HIS A 1 98 ? 3.460 13.204 1.279 1.00 97.62 98 HIS A CA 1
ATOM 737 C C . HIS A 1 98 ? 3.503 14.263 2.386 1.00 97.62 98 HIS A C 1
ATOM 739 O O . 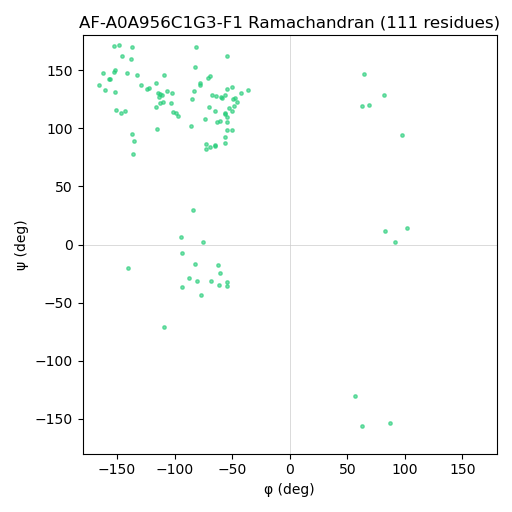HIS A 1 98 ? 4.503 14.972 2.528 1.00 97.62 98 HIS A O 1
ATOM 745 N N . ARG A 1 99 ? 2.426 14.406 3.171 1.00 98.12 99 ARG A N 1
ATOM 746 C CA . ARG A 1 99 ? 2.349 15.373 4.282 1.00 98.12 99 ARG A CA 1
ATOM 747 C C . ARG A 1 99 ? 1.395 14.891 5.372 1.00 98.12 99 ARG A C 1
ATOM 749 O O . ARG A 1 99 ? 0.239 14.610 5.086 1.00 98.12 99 ARG A O 1
ATOM 756 N N . GLY A 1 100 ? 1.846 14.935 6.626 1.00 97.81 100 GLY A N 1
ATOM 757 C CA . GLY A 1 100 ? 0.983 14.740 7.800 1.00 97.81 100 GLY A CA 1
ATOM 758 C C . GLY A 1 100 ? 0.699 13.282 8.171 1.00 97.81 100 GLY A C 1
ATOM 759 O O . GLY A 1 100 ? -0.171 13.047 9.000 1.00 97.81 100 GLY A O 1
ATOM 760 N N . PHE A 1 101 ? 1.416 12.328 7.578 1.00 97.69 101 PHE A N 1
ATOM 761 C CA . PHE A 1 101 ? 1.369 10.905 7.914 1.00 97.69 101 PHE A CA 1
ATOM 762 C C . PHE A 1 101 ? 2.705 10.240 7.565 1.00 97.69 101 PHE A C 1
ATOM 764 O O . PHE A 1 101 ? 3.564 10.850 6.923 1.00 97.69 101 PHE A O 1
ATOM 771 N N . GLU A 1 102 ? 2.864 8.990 7.986 1.00 98.25 102 GLU A N 1
ATOM 772 C CA . GLU A 1 102 ? 4.047 8.175 7.726 1.00 98.25 102 GLU A CA 1
ATOM 773 C C . GLU A 1 102 ? 3.717 7.067 6.724 1.00 98.25 102 GLU A C 1
ATOM 775 O O . GLU A 1 102 ? 2.609 6.533 6.707 1.00 98.25 102 GLU A O 1
ATOM 780 N N . THR A 1 103 ? 4.689 6.723 5.880 1.00 97.56 103 THR A N 1
ATOM 781 C CA . THR A 1 103 ? 4.621 5.547 5.007 1.00 97.56 103 THR A CA 1
ATOM 782 C C . THR A 1 103 ? 5.678 4.563 5.467 1.00 97.56 103 THR A C 1
ATOM 784 O O . THR A 1 103 ? 6.848 4.924 5.588 1.00 97.56 103 THR A O 1
ATOM 787 N N . VAL A 1 104 ? 5.269 3.323 5.719 1.00 97.69 104 VAL A N 1
ATOM 788 C CA . VAL A 1 104 ? 6.170 2.243 6.118 1.00 97.69 104 VAL A CA 1
ATOM 789 C C . VAL A 1 104 ? 6.154 1.179 5.033 1.00 97.69 104 VAL A C 1
ATOM 791 O O . VAL A 1 104 ? 5.120 0.570 4.770 1.00 97.69 104 VAL A O 1
ATOM 794 N N . THR A 1 105 ? 7.312 0.945 4.422 1.00 96.94 105 THR A N 1
ATOM 795 C CA . THR A 1 105 ? 7.496 -0.100 3.412 1.00 96.94 105 THR A CA 1
ATOM 796 C C . THR A 1 105 ? 8.214 -1.284 4.040 1.00 96.94 105 THR A C 1
ATOM 798 O O . THR A 1 105 ? 9.332 -1.145 4.536 1.00 96.94 105 THR A O 1
ATOM 801 N N . TYR A 1 106 ? 7.585 -2.458 3.998 1.00 97.56 106 TYR A N 1
ATOM 802 C CA . TYR A 1 106 ? 8.186 -3.715 4.437 1.00 97.56 106 TYR A CA 1
ATOM 803 C C . TYR A 1 106 ? 8.407 -4.642 3.241 1.00 97.56 106 TYR A C 1
ATOM 805 O O . TYR A 1 106 ? 7.463 -4.991 2.532 1.00 97.56 106 TYR A O 1
ATOM 813 N N . VAL A 1 107 ? 9.660 -5.042 3.015 1.00 97.00 107 VAL A N 1
ATOM 814 C CA . VAL A 1 107 ? 10.045 -5.899 1.887 1.00 97.00 107 VAL A CA 1
ATOM 815 C C . VAL A 1 107 ? 10.113 -7.348 2.356 1.00 97.00 107 VAL A C 1
ATOM 817 O O . VAL A 1 107 ? 11.001 -7.719 3.119 1.00 97.00 107 VAL A O 1
ATOM 820 N N . ILE A 1 108 ? 9.171 -8.169 1.885 1.00 97.12 108 ILE A N 1
ATOM 821 C CA . ILE A 1 108 ? 9.145 -9.614 2.169 1.00 97.12 108 ILE A CA 1
ATOM 822 C C . ILE A 1 108 ? 10.184 -10.353 1.314 1.00 97.12 108 ILE A C 1
ATOM 824 O O . ILE A 1 108 ? 10.872 -11.245 1.801 1.00 97.12 108 ILE A O 1
ATOM 828 N N . ALA A 1 109 ? 10.281 -10.002 0.030 1.00 95.81 109 ALA A N 1
ATOM 829 C CA . ALA A 1 109 ? 11.233 -10.570 -0.918 1.00 95.81 109 ALA A CA 1
ATOM 830 C C . ALA A 1 109 ? 11.546 -9.553 -2.024 1.00 95.81 109 ALA A C 1
ATOM 832 O O . ALA A 1 109 ? 10.676 -8.773 -2.409 1.00 95.81 109 ALA A O 1
ATOM 833 N N . GLY A 1 110 ? 12.771 -9.594 -2.552 1.00 93.88 110 GLY A N 1
ATOM 834 C CA . GLY A 1 110 ? 13.259 -8.629 -3.539 1.00 93.88 110 GLY A CA 1
ATOM 835 C C . GLY A 1 110 ? 13.875 -7.386 -2.892 1.00 93.88 110 GLY A C 1
ATOM 836 O O . GLY A 1 110 ? 14.391 -7.453 -1.777 1.00 93.88 110 GLY A O 1
ATOM 837 N N . ALA A 1 111 ? 13.845 -6.268 -3.613 1.00 93.38 111 ALA A N 1
ATOM 838 C CA . ALA A 1 111 ? 14.361 -4.974 -3.176 1.00 93.38 111 ALA A CA 1
ATOM 839 C C . ALA A 1 111 ? 13.487 -3.841 -3.735 1.00 93.38 111 ALA A C 1
ATOM 841 O O . ALA A 1 111 ? 12.725 -4.050 -4.679 1.00 93.38 111 ALA A O 1
ATOM 842 N N . VAL A 1 112 ? 13.600 -2.657 -3.134 1.00 91.69 112 VAL A N 1
ATOM 843 C CA . VAL A 1 112 ? 12.929 -1.422 -3.560 1.00 91.69 112 VAL A CA 1
ATOM 844 C C . VAL A 1 112 ? 13.993 -0.332 -3.666 1.00 91.69 112 VAL A C 1
ATOM 846 O O . VAL A 1 112 ? 14.849 -0.250 -2.783 1.00 91.69 112 VAL A O 1
ATOM 849 N N . GLU A 1 113 ? 13.925 0.479 -4.722 1.00 86.50 113 GLU A N 1
ATOM 850 C CA . GLU A 1 113 ? 14.786 1.648 -4.968 1.00 86.50 113 GLU A CA 1
ATOM 851 C C . GLU A 1 113 ? 13.967 2.939 -5.091 1.00 86.50 113 GLU A C 1
ATOM 853 O O . GLU A 1 113 ? 12.818 2.868 -5.590 1.00 86.50 113 GLU A O 1
#

Foldseek 3Di:
DDDDDDDDDDDDPDPDPPPPPPCPPPDPCPPDPDPPPVDDDDDPDDFDWDWDADAQGATWTWDDCDPVHNHDVPGRTDIGRDDPDCVNDVNHHPDDDDPDDDDDDDDPDDDDD

pLDDT: mean 81.93, std 20.43, range [34.06, 98.25]

Solvent-accessible surface area (backbone atoms only — not comparable to full-atom values): 8209 Å² total; per-residue (Å²): 132,90,82,88,89,87,81,91,81,80,93,73,92,71,81,72,79,76,75,68,77,72,80,72,67,79,71,78,75,71,72,71,78,72,81,84,68,91,62,84,83,77,87,87,76,88,80,80,63,41,83,45,70,45,73,62,60,21,49,34,32,30,42,38,52,29,94,92,36,54,60,51,92,94,47,60,66,42,74,48,77,79,77,94,53,61,87,40,45,72,68,32,70,65,97,75,90,85,79,97,76,86,86,85,87,82,80,91,74,88,87,87,133

Mean predicted aligned error: 14.33 Å

Radius of gyration: 29.31 Å; C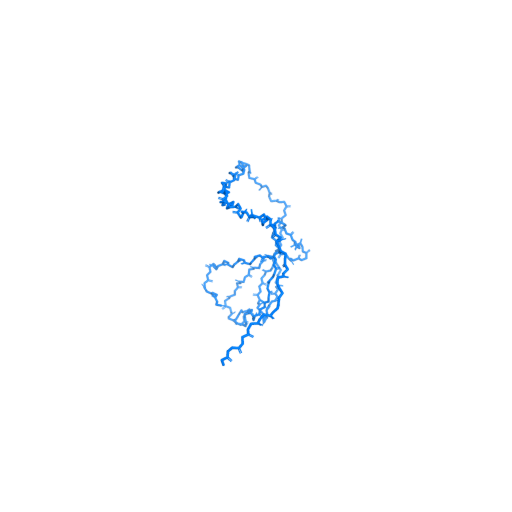α contacts (8 Å, |Δi|>4): 83; chains: 1; bounding box: 56×80×48 Å